Protein AF-A0A261SBM0-F1 (afdb_monomer)

Structure (mmCIF, N/CA/C/O backbone):
data_AF-A0A261SBM0-F1
#
_entry.id   AF-A0A261SBM0-F1
#
loop_
_atom_site.group_PDB
_atom_site.id
_atom_site.type_symbol
_atom_site.label_atom_id
_atom_site.label_alt_id
_atom_site.label_comp_id
_atom_site.label_asym_id
_atom_site.label_entity_id
_atom_site.label_seq_id
_atom_site.pdbx_PDB_ins_code
_atom_site.Cartn_x
_atom_site.Cartn_y
_atom_site.Cartn_z
_atom_site.occupancy
_atom_site.B_iso_or_equiv
_atom_site.auth_seq_id
_atom_site.auth_comp_id
_atom_site.auth_asym_id
_atom_site.auth_atom_id
_atom_site.pdbx_PDB_model_num
ATOM 1 N N . MET A 1 1 ? 60.311 6.951 -71.885 1.00 45.22 1 MET A N 1
ATOM 2 C CA . MET A 1 1 ? 60.037 7.053 -70.435 1.00 45.22 1 MET A CA 1
ATOM 3 C C . MET A 1 1 ? 58.544 6.850 -70.256 1.00 45.22 1 MET A C 1
ATOM 5 O O . MET A 1 1 ? 57.767 7.574 -70.859 1.00 45.22 1 MET A O 1
ATOM 9 N N . HIS A 1 2 ? 58.170 5.736 -69.629 1.00 50.59 2 HIS A N 1
ATOM 10 C CA . HIS A 1 2 ? 56.836 5.143 -69.696 1.00 50.59 2 HIS A CA 1
ATOM 11 C C . HIS A 1 2 ? 55.993 5.566 -68.490 1.00 50.59 2 HIS A C 1
ATOM 13 O O . HIS A 1 2 ? 56.007 4.877 -67.475 1.00 50.59 2 HIS A O 1
ATOM 19 N N . ASP A 1 3 ? 55.207 6.634 -68.613 1.00 57.25 3 ASP A N 1
ATOM 20 C CA . ASP A 1 3 ? 54.208 6.974 -67.591 1.00 57.25 3 ASP A CA 1
ATOM 21 C C . ASP A 1 3 ? 52.911 6.206 -67.851 1.00 57.25 3 ASP A C 1
ATOM 23 O O . ASP A 1 3 ? 51.870 6.724 -68.249 1.00 57.25 3 ASP A O 1
ATOM 27 N N . GLY A 1 4 ? 53.001 4.893 -67.647 1.00 52.53 4 GLY A N 1
ATOM 28 C CA . GLY A 1 4 ? 51.887 3.957 -67.705 1.00 52.53 4 GLY A CA 1
ATOM 29 C C . GLY A 1 4 ? 51.045 3.997 -66.435 1.00 52.53 4 GLY A C 1
ATOM 30 O O . GLY A 1 4 ? 50.826 2.954 -65.815 1.00 52.53 4 GLY A O 1
ATOM 31 N N . ILE A 1 5 ? 50.545 5.170 -66.035 1.00 61.06 5 ILE A N 1
ATOM 32 C CA . ILE A 1 5 ? 49.463 5.214 -65.050 1.00 61.06 5 ILE A CA 1
ATOM 33 C C . ILE A 1 5 ? 48.227 4.692 -65.769 1.00 61.06 5 ILE A C 1
ATOM 35 O O . ILE A 1 5 ? 47.549 5.394 -66.516 1.00 61.06 5 ILE A O 1
ATOM 39 N N . ARG A 1 6 ? 47.958 3.397 -65.581 1.00 66.69 6 ARG A N 1
ATOM 40 C CA . ARG A 1 6 ? 46.747 2.735 -66.058 1.00 66.69 6 ARG A CA 1
ATOM 41 C C . ARG A 1 6 ? 45.567 3.408 -65.360 1.00 66.69 6 ARG A C 1
ATOM 43 O O . ARG A 1 6 ? 45.149 2.959 -64.299 1.00 66.69 6 ARG A O 1
ATOM 50 N N . VAL A 1 7 ? 45.030 4.474 -65.956 1.00 68.25 7 VAL A N 1
ATOM 51 C CA . VAL A 1 7 ? 43.865 5.246 -65.476 1.00 68.25 7 VAL A CA 1
ATOM 52 C C . VAL A 1 7 ? 42.725 4.303 -65.099 1.00 68.25 7 VAL A C 1
ATOM 54 O O . VAL A 1 7 ? 42.094 4.437 -64.057 1.00 68.25 7 VAL A O 1
ATOM 57 N N . ARG A 1 8 ? 42.549 3.244 -65.892 1.00 61.06 8 ARG A N 1
ATOM 58 C CA . ARG A 1 8 ? 41.578 2.178 -65.645 1.00 61.06 8 ARG A CA 1
ATOM 59 C C . ARG A 1 8 ? 41.816 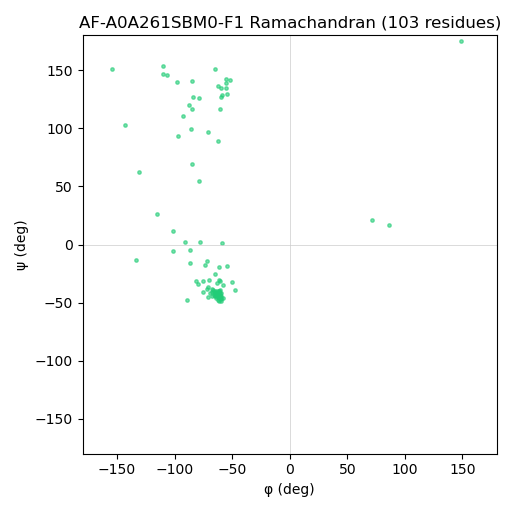1.406 -64.337 1.00 61.06 8 ARG A C 1
ATOM 61 O O . ARG A 1 8 ? 40.857 0.933 -63.742 1.00 61.06 8 ARG A O 1
ATOM 68 N N . SER A 1 9 ? 43.059 1.268 -63.883 1.00 67.94 9 SER A N 1
ATOM 69 C CA . SER A 1 9 ? 43.395 0.684 -62.579 1.00 67.94 9 SER A CA 1
ATOM 70 C C . SER A 1 9 ? 43.110 1.653 -61.432 1.00 67.94 9 SER A C 1
ATOM 72 O O . SER A 1 9 ? 42.543 1.229 -60.432 1.00 67.94 9 SER A O 1
ATOM 74 N N . VAL A 1 10 ? 43.412 2.944 -61.593 1.00 76.75 10 VAL A N 1
ATOM 75 C CA . VAL A 1 10 ? 43.115 3.972 -60.576 1.00 76.75 10 VAL A CA 1
ATOM 76 C C . VAL A 1 10 ? 41.604 4.111 -60.366 1.00 76.75 10 VAL A C 1
ATOM 78 O O . VAL A 1 10 ? 41.132 4.085 -59.233 1.00 76.75 10 VAL A O 1
ATOM 81 N N . VAL A 1 11 ? 40.827 4.143 -61.454 1.00 80.19 11 VAL A N 1
ATOM 82 C CA . VAL A 1 11 ? 39.357 4.209 -61.402 1.00 80.19 11 VAL A CA 1
ATOM 83 C C . VAL A 1 11 ? 38.757 2.970 -60.731 1.00 80.19 11 VAL A C 1
ATOM 85 O O . VAL A 1 11 ? 37.836 3.098 -59.933 1.00 80.19 11 VAL A O 1
ATOM 88 N N . ARG A 1 12 ? 39.284 1.767 -60.996 1.00 80.38 12 ARG A N 1
ATOM 89 C CA . ARG A 1 12 ? 38.800 0.529 -60.355 1.00 80.38 12 ARG A CA 1
ATOM 90 C C . ARG 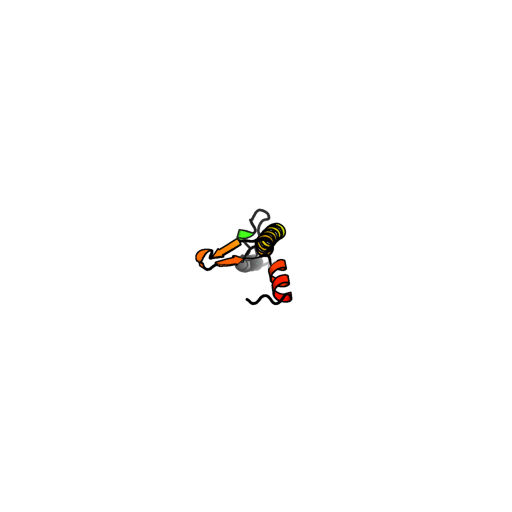A 1 12 ? 39.095 0.482 -58.862 1.00 80.38 12 ARG A C 1
ATOM 92 O O . ARG A 1 12 ? 38.252 0.010 -58.111 1.00 80.38 12 ARG A O 1
ATOM 99 N N . ILE A 1 13 ? 40.264 0.965 -58.441 1.00 82.88 13 ILE A N 1
ATOM 100 C CA . ILE A 1 13 ? 40.625 1.032 -57.021 1.00 82.88 13 ILE A CA 1
ATOM 101 C C . ILE A 1 13 ? 39.729 2.050 -56.306 1.00 82.88 13 ILE A C 1
ATOM 103 O O . ILE A 1 13 ? 39.174 1.734 -55.258 1.00 82.88 13 ILE A O 1
ATOM 107 N N . GLY A 1 14 ? 39.515 3.227 -56.906 1.00 81.44 14 GLY A N 1
ATOM 108 C CA . GLY A 1 14 ? 38.603 4.239 -56.365 1.00 81.44 14 GLY A CA 1
ATOM 109 C C . GLY A 1 14 ? 37.158 3.742 -56.267 1.00 81.44 14 GLY A C 1
ATOM 110 O O . GLY A 1 14 ? 36.529 3.870 -55.219 1.00 81.44 14 GLY A O 1
ATOM 111 N N . LEU A 1 15 ? 36.650 3.101 -57.324 1.00 89.38 15 LEU A N 1
ATOM 112 C CA . LEU A 1 15 ? 35.300 2.535 -57.344 1.00 89.38 15 LEU A CA 1
ATOM 113 C C . LEU A 1 15 ? 35.151 1.385 -56.338 1.00 89.38 15 LEU A C 1
ATOM 115 O O . LEU A 1 15 ? 34.153 1.318 -55.629 1.00 89.38 15 LEU A O 1
ATOM 119 N N . GLY A 1 16 ? 36.156 0.511 -56.235 1.00 89.94 16 GLY A N 1
ATOM 120 C CA . GLY A 1 16 ? 36.178 -0.573 -55.255 1.00 89.94 16 GLY A CA 1
ATOM 121 C C . GLY A 1 16 ? 36.143 -0.053 -53.819 1.00 89.94 16 GLY A C 1
ATOM 122 O O . GLY A 1 16 ? 35.348 -0.535 -53.018 1.00 89.94 16 GLY A O 1
ATOM 123 N N . GLY A 1 17 ? 36.932 0.980 -53.511 1.00 90.62 17 GLY A N 1
ATOM 124 C CA . GLY A 1 17 ? 36.908 1.632 -52.200 1.00 90.62 17 GLY A CA 1
ATOM 125 C C . GLY A 1 17 ? 35.539 2.226 -51.863 1.00 90.62 17 GLY A C 1
ATOM 126 O O . GLY A 1 17 ? 35.047 2.044 -50.751 1.00 90.62 17 GLY A O 1
ATOM 127 N N . LEU A 1 18 ? 34.882 2.864 -52.836 1.00 93.00 18 LEU A N 1
ATOM 128 C CA . LEU A 1 18 ? 33.554 3.449 -52.648 1.00 93.00 18 LEU A CA 1
ATOM 129 C C . LEU A 1 18 ? 32.475 2.382 -52.402 1.00 93.00 18 LEU A C 1
ATOM 131 O O . LEU A 1 18 ? 31.617 2.564 -51.541 1.00 93.00 18 LEU A O 1
ATOM 135 N N . VAL A 1 19 ? 32.554 1.244 -53.098 1.00 95.31 19 VAL A N 1
ATOM 136 C CA . VAL A 1 19 ? 31.652 0.100 -52.882 1.00 95.31 19 VAL A CA 1
ATOM 137 C C . VAL A 1 19 ? 31.847 -0.504 -51.492 1.00 95.31 19 VAL A C 1
ATOM 139 O O . VAL A 1 19 ? 30.866 -0.768 -50.801 1.00 95.31 19 VAL A O 1
ATOM 142 N N . VAL A 1 20 ? 33.096 -0.684 -51.052 1.00 94.75 20 VAL A N 1
ATOM 143 C CA . VAL A 1 20 ? 33.394 -1.199 -49.706 1.00 94.75 20 VAL A CA 1
ATOM 144 C C . VAL A 1 20 ? 32.868 -0.242 -48.637 1.00 94.75 20 VAL A C 1
ATOM 146 O O . VAL A 1 20 ? 32.219 -0.684 -47.693 1.00 94.75 20 VAL A O 1
ATOM 149 N N . LEU A 1 21 ? 33.073 1.065 -48.804 1.00 95.19 21 LEU A N 1
ATOM 150 C CA . LEU A 1 21 ? 32.572 2.069 -47.868 1.00 95.19 21 LEU A CA 1
ATOM 151 C C . LEU A 1 21 ? 31.037 2.067 -47.796 1.00 95.19 21 LEU A C 1
ATOM 153 O O . LEU A 1 21 ? 30.479 2.041 -46.701 1.00 95.19 21 LEU A O 1
ATOM 157 N N . ALA A 1 22 ? 30.349 2.007 -48.940 1.00 95.94 22 ALA A N 1
ATOM 158 C CA . ALA A 1 22 ? 28.890 1.914 -48.986 1.00 95.94 22 ALA A CA 1
ATOM 159 C C . ALA A 1 22 ? 28.363 0.632 -48.316 1.00 95.94 22 ALA A C 1
ATOM 161 O O . ALA A 1 22 ? 27.373 0.678 -47.582 1.00 95.94 22 ALA A O 1
ATOM 162 N N . ALA A 1 23 ? 29.039 -0.502 -48.523 1.00 96.06 23 ALA A N 1
ATOM 163 C CA . ALA A 1 23 ? 28.692 -1.768 -47.885 1.00 96.06 23 ALA A CA 1
ATOM 164 C C . ALA A 1 23 ? 28.863 -1.707 -46.360 1.00 96.06 23 ALA A C 1
ATOM 166 O O . ALA A 1 23 ? 27.977 -2.154 -45.634 1.00 96.06 23 ALA A O 1
ATOM 167 N N . VAL A 1 24 ? 29.951 -1.104 -45.869 1.00 96.25 24 VAL A N 1
ATOM 168 C CA . VAL A 1 24 ? 30.199 -0.915 -44.430 1.00 96.25 24 VAL A CA 1
ATOM 169 C C . VAL A 1 24 ? 29.147 -0.002 -43.804 1.00 96.25 24 VAL A C 1
ATOM 171 O O . VAL A 1 24 ? 28.588 -0.350 -42.768 1.00 96.25 24 VAL A O 1
ATOM 174 N N . VAL A 1 25 ? 28.823 1.127 -44.444 1.00 95.50 25 VAL A N 1
ATOM 175 C CA . VAL A 1 25 ? 27.785 2.053 -43.958 1.00 95.50 25 VAL A CA 1
ATOM 176 C C . VAL A 1 25 ? 26.425 1.361 -43.908 1.00 95.50 25 VAL A C 1
ATOM 178 O O . VAL A 1 25 ? 25.721 1.452 -42.907 1.00 95.50 25 VAL A O 1
AT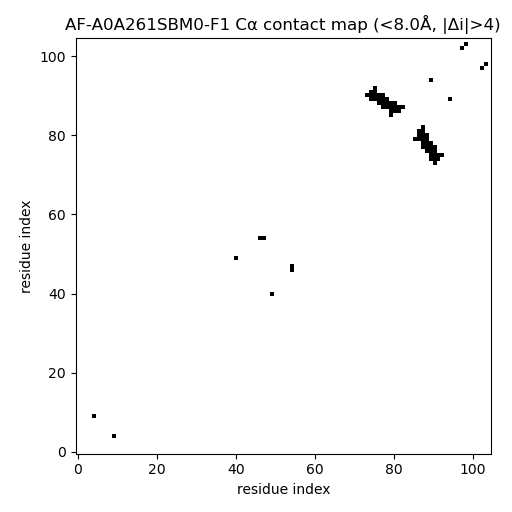OM 181 N N . THR A 1 26 ? 26.077 0.608 -44.951 1.00 94.56 26 THR A N 1
ATOM 182 C CA . THR A 1 26 ? 24.801 -0.115 -45.017 1.00 94.56 26 THR A CA 1
ATOM 183 C C . THR A 1 26 ? 24.731 -1.213 -43.955 1.00 94.56 26 THR A C 1
ATOM 185 O O . THR A 1 26 ? 23.720 -1.342 -43.270 1.00 94.56 26 THR A O 1
ATOM 188 N N . ALA A 1 27 ? 25.811 -1.977 -43.765 1.00 93.62 27 ALA A N 1
ATOM 189 C CA . ALA A 1 27 ? 25.896 -2.992 -42.719 1.00 93.62 27 ALA A CA 1
ATOM 190 C C . ALA A 1 27 ? 25.783 -2.376 -41.316 1.00 93.62 27 ALA A C 1
ATOM 192 O O . ALA A 1 27 ? 25.062 -2.915 -40.479 1.00 93.62 27 ALA A O 1
ATOM 193 N N . ALA A 1 28 ? 26.432 -1.232 -41.077 1.00 89.81 28 ALA A N 1
ATOM 194 C CA . ALA A 1 28 ? 26.328 -0.499 -39.820 1.00 89.81 28 ALA A CA 1
ATOM 195 C C . ALA A 1 28 ? 24.891 -0.015 -39.566 1.00 89.81 28 ALA A C 1
ATOM 197 O O . ALA A 1 28 ? 24.360 -0.278 -38.493 1.00 89.81 28 ALA A O 1
ATOM 198 N N . MET A 1 29 ? 24.230 0.594 -40.559 1.00 88.19 29 MET A N 1
ATOM 199 C CA . MET A 1 29 ? 22.833 1.039 -40.436 1.00 88.19 29 MET A CA 1
ATOM 200 C C . MET A 1 29 ? 21.868 -0.127 -40.187 1.00 88.19 29 MET A C 1
ATOM 202 O O . MET A 1 29 ? 20.968 -0.031 -39.353 1.00 88.19 29 MET A O 1
ATOM 206 N N . LEU A 1 30 ? 22.060 -1.256 -40.876 1.00 89.56 30 LEU A N 1
ATOM 207 C CA . LEU A 1 30 ? 21.257 -2.457 -40.649 1.00 89.56 30 LEU A CA 1
ATOM 208 C C . LEU A 1 30 ? 21.479 -3.022 -39.244 1.00 89.56 30 LEU A C 1
ATOM 210 O O . LEU A 1 30 ? 20.518 -3.430 -38.598 1.00 89.56 30 LEU A O 1
ATOM 214 N N . LEU A 1 31 ? 22.719 -3.023 -38.753 1.00 86.50 31 LEU A N 1
ATOM 215 C CA . LEU A 1 31 ? 23.038 -3.509 -37.416 1.00 86.50 31 LEU A CA 1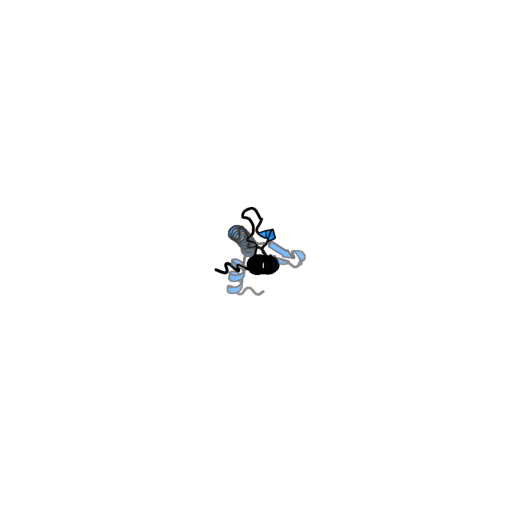
ATOM 216 C C . LEU A 1 31 ? 22.456 -2.602 -36.322 1.00 86.50 31 LEU A C 1
ATOM 218 O O . LEU A 1 31 ? 21.906 -3.120 -35.355 1.00 86.50 31 LEU A O 1
ATOM 222 N N . THR A 1 32 ? 22.511 -1.276 -36.486 1.00 81.81 32 THR A N 1
ATOM 223 C CA . THR A 1 32 ? 21.937 -0.333 -35.513 1.00 81.81 32 THR A CA 1
ATOM 224 C C . THR A 1 32 ? 20.411 -0.335 -35.537 1.00 81.81 32 THR A C 1
ATOM 226 O O . THR A 1 32 ? 19.806 -0.316 -34.475 1.00 81.81 32 THR A O 1
ATOM 229 N N . SER A 1 33 ? 19.775 -0.454 -36.710 1.00 79.31 33 SER A N 1
ATOM 230 C CA . SER A 1 33 ? 18.302 -0.548 -36.810 1.00 79.31 33 SER A CA 1
ATOM 231 C C . SER A 1 33 ? 17.725 -1.816 -36.168 1.00 79.31 33 SER A C 1
ATOM 233 O O . SER A 1 33 ? 16.582 -1.843 -35.723 1.00 79.31 33 SER A O 1
ATOM 235 N N . ARG A 1 34 ? 18.521 -2.889 -36.069 1.00 80.06 34 ARG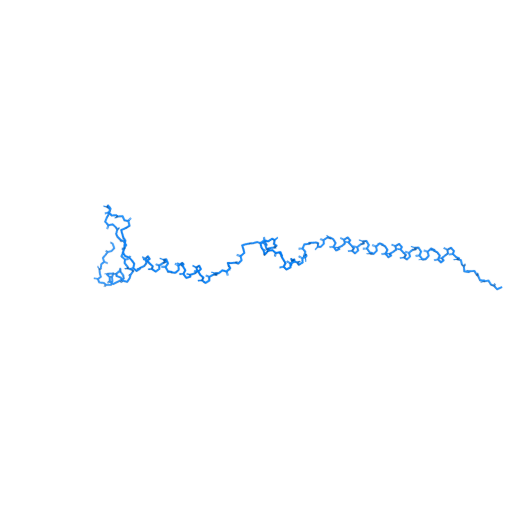 A N 1
ATOM 236 C CA . ARG A 1 34 ? 18.137 -4.108 -35.337 1.00 80.06 34 ARG A CA 1
ATOM 237 C C . ARG A 1 34 ? 18.134 -3.899 -33.818 1.00 80.06 34 ARG A C 1
ATOM 239 O O . ARG A 1 34 ? 17.596 -4.744 -33.109 1.00 80.06 34 ARG A O 1
ATOM 246 N N . TRP A 1 35 ? 18.727 -2.806 -33.337 1.00 70.88 35 TRP A N 1
ATOM 247 C CA . TRP A 1 35 ? 18.908 -2.478 -31.922 1.00 70.88 35 TRP A CA 1
ATOM 248 C C . TRP A 1 35 ? 17.901 -1.436 -31.398 1.00 70.88 35 TRP A C 1
ATOM 250 O O . TRP A 1 35 ? 18.051 -0.958 -30.278 1.00 70.88 35 TRP A O 1
ATOM 260 N N . ASP A 1 36 ? 16.845 -1.119 -32.159 1.00 64.06 36 ASP A N 1
ATOM 261 C CA . ASP A 1 36 ? 15.853 -0.055 -31.881 1.00 64.06 36 ASP A CA 1
ATOM 262 C C . ASP A 1 36 ? 15.074 -0.166 -30.546 1.00 64.06 36 ASP A C 1
ATOM 264 O O . ASP A 1 36 ? 14.239 0.689 -30.246 1.00 64.06 36 ASP A O 1
ATOM 268 N N . GLY A 1 37 ? 15.347 -1.176 -29.716 1.00 60.03 37 GLY A N 1
ATOM 269 C CA . GLY A 1 37 ? 14.724 -1.367 -28.403 1.00 60.03 37 GLY A CA 1
ATOM 270 C C . GLY A 1 37 ? 15.190 -0.407 -27.301 1.00 60.03 37 GLY A C 1
ATOM 271 O O . GLY A 1 37 ? 14.472 -0.266 -26.316 1.00 60.03 37 GLY A O 1
ATOM 272 N N . ASP A 1 38 ? 16.332 0.270 -27.473 1.00 58.12 38 ASP A N 1
ATOM 273 C CA . ASP A 1 38 ? 16.997 1.037 -26.403 1.00 58.12 38 ASP A CA 1
ATOM 274 C C . ASP A 1 38 ? 17.059 2.551 -26.666 1.00 58.12 38 ASP A C 1
ATOM 276 O O . ASP A 1 38 ? 17.946 3.242 -26.161 1.00 58.12 38 ASP A O 1
ATOM 280 N N . HIS A 1 39 ? 16.129 3.110 -27.448 1.00 62.69 39 HIS A N 1
ATOM 281 C CA . HIS A 1 39 ? 16.008 4.568 -27.510 1.00 62.69 39 HIS A CA 1
ATOM 282 C C . HIS A 1 39 ? 15.692 5.093 -26.103 1.00 62.69 39 HIS A C 1
ATOM 284 O O . HIS A 1 39 ? 14.632 4.752 -25.565 1.00 62.69 39 HIS A O 1
ATOM 290 N N . PRO A 1 40 ? 16.573 5.907 -25.485 1.00 58.59 40 PRO A N 1
ATOM 291 C CA . PRO A 1 40 ? 16.265 6.475 -24.190 1.00 58.59 40 PRO A CA 1
ATOM 292 C C . PRO A 1 40 ? 14.980 7.295 -24.348 1.00 58.59 40 PRO A C 1
ATOM 294 O O . PRO A 1 40 ? 14.879 8.098 -25.284 1.00 58.59 40 PRO A O 1
ATOM 297 N N . PRO A 1 41 ? 13.975 7.075 -23.487 1.00 63.00 41 PRO A N 1
ATOM 298 C CA . PRO A 1 41 ? 12.731 7.818 -23.558 1.00 63.00 41 PRO A CA 1
ATOM 299 C C . PRO A 1 41 ? 13.056 9.311 -23.522 1.00 63.00 41 PRO A C 1
ATOM 301 O O . PRO A 1 41 ? 13.810 9.773 -22.664 1.00 63.00 41 PRO A O 1
ATOM 304 N N . SER A 1 42 ? 12.507 10.069 -24.476 1.00 64.25 42 SER A N 1
ATOM 305 C CA . SER A 1 42 ? 12.606 11.531 -24.453 1.00 64.25 42 SER A CA 1
ATOM 306 C C . SER A 1 42 ? 12.146 12.027 -23.082 1.00 64.25 42 SER A C 1
ATOM 308 O O . SER A 1 42 ? 11.166 11.499 -22.557 1.00 64.25 42 SER A O 1
ATOM 310 N N . ALA A 1 43 ? 12.795 13.054 -22.523 1.00 65.81 43 ALA A N 1
ATOM 311 C CA . ALA A 1 43 ? 12.446 13.629 -21.216 1.00 65.81 43 ALA A CA 1
ATOM 312 C C . ALA A 1 43 ? 10.967 14.068 -21.108 1.00 65.81 43 ALA A C 1
ATOM 314 O O . ALA A 1 43 ? 10.440 14.223 -20.012 1.00 65.81 43 ALA A O 1
ATOM 315 N N . SER A 1 44 ? 10.289 14.247 -22.246 1.00 69.81 44 SER A N 1
ATOM 316 C CA . SER A 1 44 ? 8.858 14.548 -22.356 1.00 69.81 44 SER A CA 1
ATOM 317 C C . SER A 1 44 ? 7.932 13.322 -22.376 1.00 69.81 44 SER A C 1
ATOM 319 O O . SER A 1 44 ? 6.714 13.481 -22.395 1.00 69.81 44 SER A O 1
ATOM 321 N N . THR A 1 45 ? 8.473 12.104 -22.398 1.00 67.00 45 THR A N 1
ATOM 322 C CA . THR A 1 45 ? 7.701 10.861 -22.508 1.00 67.00 45 THR A CA 1
ATOM 323 C C . THR A 1 45 ? 7.282 10.392 -21.114 1.00 67.00 45 THR A C 1
ATOM 325 O O . THR A 1 45 ? 8.157 10.099 -20.293 1.00 67.00 45 THR A O 1
ATOM 328 N N . PRO A 1 46 ? 5.974 10.264 -20.822 1.00 67.00 46 PRO A N 1
ATOM 329 C CA . PRO A 1 46 ? 5.515 9.767 -19.532 1.00 67.00 46 P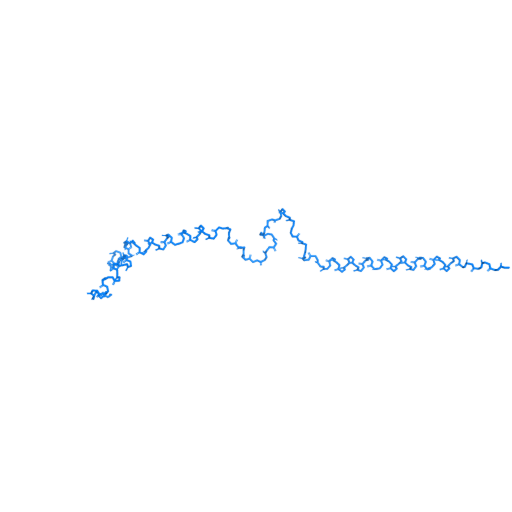RO A CA 1
ATOM 330 C C . PRO A 1 46 ? 6.123 8.387 -19.210 1.00 67.00 46 PRO A C 1
ATOM 332 O O . PRO A 1 46 ? 6.154 7.532 -20.099 1.00 67.00 46 PRO A O 1
ATOM 335 N N . PRO A 1 47 ? 6.545 8.121 -17.955 1.00 64.44 47 PRO A N 1
ATOM 336 C CA . PRO A 1 47 ? 7.094 6.826 -17.523 1.00 64.44 47 PRO A CA 1
ATOM 337 C C . PRO A 1 47 ? 6.234 5.614 -17.904 1.00 64.44 47 PRO A C 1
ATOM 339 O O . PRO A 1 47 ? 6.752 4.548 -18.234 1.00 64.44 47 PRO A O 1
ATOM 342 N N . ALA A 1 48 ? 4.911 5.804 -17.939 1.00 65.56 48 ALA A N 1
ATOM 343 C CA . ALA A 1 48 ? 3.941 4.783 -18.328 1.00 65.56 48 ALA A CA 1
ATOM 344 C C . ALA A 1 48 ? 4.098 4.275 -19.773 1.00 65.56 48 ALA A C 1
ATOM 346 O O . ALA A 1 48 ? 3.588 3.207 -20.094 1.00 65.56 48 ALA A O 1
ATOM 347 N N . ALA A 1 49 ? 4.781 5.018 -20.649 1.00 66.50 49 ALA A N 1
ATOM 348 C CA . ALA A 1 49 ? 4.934 4.648 -22.053 1.00 66.50 49 ALA A CA 1
ATOM 349 C C . ALA A 1 49 ? 6.126 3.711 -22.323 1.00 66.50 49 ALA A C 1
ATOM 351 O O . ALA A 1 49 ? 6.184 3.114 -23.395 1.00 66.50 49 ALA A O 1
ATOM 352 N N . TRP A 1 50 ? 7.074 3.576 -21.388 1.00 66.00 50 TRP A N 1
ATOM 353 C CA . TRP A 1 50 ? 8.324 2.834 -21.621 1.00 66.00 50 TRP A CA 1
ATOM 354 C C . TRP A 1 50 ? 8.714 1.864 -20.498 1.00 66.00 50 TRP A C 1
ATOM 356 O O . TRP A 1 50 ? 9.548 0.986 -20.715 1.00 66.00 50 TRP A O 1
ATOM 366 N N . VAL A 1 51 ? 8.088 1.949 -19.320 1.00 70.62 51 VAL A N 1
ATOM 367 C CA . VAL A 1 51 ? 8.280 0.962 -18.248 1.00 70.62 51 VAL A CA 1
ATOM 368 C C . VAL A 1 51 ? 7.340 -0.226 -18.461 1.00 70.62 51 VAL A C 1
ATOM 370 O O . VAL A 1 51 ? 6.120 -0.097 -18.389 1.00 70.62 51 VAL A O 1
ATOM 373 N N . LYS A 1 52 ? 7.905 -1.416 -18.695 1.00 69.50 52 LYS A N 1
ATOM 374 C CA . LYS A 1 52 ? 7.151 -2.678 -18.689 1.00 69.50 52 LYS A CA 1
ATOM 375 C C . LYS A 1 52 ? 7.058 -3.206 -17.256 1.00 69.50 52 LYS A C 1
ATOM 377 O O . LYS A 1 52 ? 8.002 -3.813 -16.762 1.00 69.50 52 LYS A O 1
ATOM 382 N N . GLY A 1 53 ? 5.928 -2.973 -16.597 1.00 71.69 53 GLY A N 1
ATOM 383 C CA . GLY A 1 53 ? 5.662 -3.450 -15.238 1.00 71.69 53 GLY A CA 1
ATOM 384 C C . GLY A 1 53 ? 4.759 -2.496 -14.455 1.00 71.69 53 GLY A C 1
ATOM 385 O O . GLY A 1 53 ? 4.408 -1.434 -14.969 1.00 71.69 53 GLY A O 1
ATOM 386 N N . PRO A 1 54 ? 4.359 -2.858 -13.226 1.00 72.31 54 PRO A N 1
ATOM 387 C CA . PRO A 1 54 ? 3.690 -1.918 -12.338 1.00 72.31 54 PRO A CA 1
ATOM 388 C C . PRO A 1 54 ? 4.614 -0.723 -12.086 1.00 72.31 54 PRO A C 1
ATOM 390 O O . PRO A 1 54 ? 5.781 -0.893 -11.726 1.00 72.31 54 PRO A O 1
ATOM 393 N N . LEU A 1 55 ? 4.098 0.483 -12.315 1.00 79.50 55 LEU A N 1
ATOM 394 C CA . LEU A 1 55 ? 4.825 1.706 -12.001 1.00 79.50 55 LEU A CA 1
ATOM 395 C C . LEU A 1 55 ? 5.012 1.801 -10.484 1.00 79.50 55 LEU A C 1
ATOM 397 O O . LEU A 1 55 ? 4.193 1.297 -9.713 1.00 79.50 55 LEU A O 1
ATOM 401 N N . LEU A 1 56 ? 6.094 2.455 -10.062 1.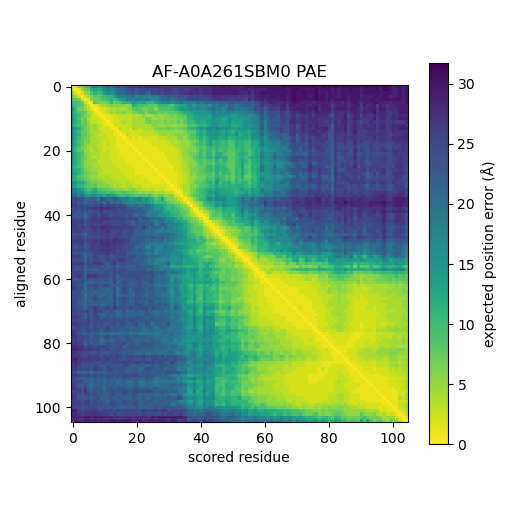00 80.56 56 LEU A N 1
ATOM 402 C CA . LEU A 1 56 ? 6.256 2.796 -8.656 1.00 80.56 56 LEU A CA 1
ATOM 403 C C . LEU A 1 56 ? 5.128 3.747 -8.245 1.00 80.56 56 LEU A C 1
ATOM 405 O O . LEU A 1 56 ? 4.806 4.688 -8.973 1.00 80.56 56 LEU A O 1
ATOM 409 N N . GLU A 1 57 ? 4.554 3.489 -7.070 1.00 79.94 57 GLU A N 1
ATOM 410 C CA . GLU A 1 57 ? 3.591 4.388 -6.439 1.00 79.94 57 GLU A CA 1
ATOM 411 C C . GLU A 1 57 ? 4.216 5.779 -6.284 1.00 79.94 57 GLU A C 1
ATOM 413 O O . GLU A 1 57 ? 5.375 5.904 -5.878 1.00 79.94 57 GLU A O 1
ATOM 418 N N . THR A 1 58 ? 3.461 6.821 -6.629 1.00 81.62 58 THR A N 1
ATOM 419 C CA . THR A 1 58 ? 3.998 8.191 -6.682 1.00 81.62 58 THR A CA 1
ATOM 420 C C . THR A 1 58 ? 4.066 8.802 -5.284 1.00 81.62 58 THR A C 1
ATOM 422 O O . THR A 1 58 ? 5.005 9.533 -4.969 1.00 81.62 58 THR A O 1
ATOM 425 N N . GLU A 1 59 ? 3.111 8.458 -4.414 1.00 84.94 59 GLU A N 1
ATOM 426 C CA . GLU A 1 59 ? 3.011 8.992 -3.050 1.00 84.94 59 GLU A CA 1
ATOM 427 C C . GLU A 1 59 ? 2.816 7.886 -1.993 1.00 84.94 59 GLU A C 1
ATOM 429 O O . GLU A 1 59 ? 1.822 7.876 -1.257 1.00 84.94 59 GLU A O 1
ATOM 434 N N . PRO A 1 60 ? 3.783 6.961 -1.838 1.00 86.12 60 PRO A N 1
ATOM 435 C CA . PRO A 1 60 ? 3.623 5.796 -0.967 1.00 86.12 60 PRO A CA 1
ATOM 436 C C . PRO A 1 60 ? 3.376 6.178 0.501 1.00 86.12 60 PRO A C 1
ATOM 438 O O . PRO A 1 60 ? 2.643 5.491 1.213 1.00 86.12 60 PRO A O 1
ATOM 441 N N . GLN A 1 61 ? 3.933 7.301 0.961 1.00 91.31 61 GLN A N 1
ATOM 442 C CA . GLN A 1 61 ? 3.698 7.836 2.304 1.00 91.31 61 GLN A CA 1
ATOM 443 C C . GLN A 1 61 ? 2.229 8.198 2.578 1.00 91.31 61 GLN A C 1
ATOM 445 O O . GLN A 1 61 ? 1.734 7.924 3.674 1.00 91.31 61 GLN A O 1
ATOM 450 N N . VAL A 1 62 ? 1.520 8.789 1.611 1.00 90.94 62 VAL A N 1
ATOM 451 C CA . VAL A 1 62 ? 0.125 9.226 1.795 1.00 90.94 62 VAL A CA 1
ATOM 452 C C . VAL A 1 62 ? -0.793 8.011 1.879 1.00 90.94 62 VAL A C 1
ATOM 454 O O . VAL A 1 62 ? -1.631 7.915 2.782 1.00 90.94 62 VAL A O 1
ATOM 457 N N . ASP A 1 63 ? -0.595 7.049 0.984 1.00 89.62 63 ASP A N 1
ATOM 458 C CA . ASP A 1 63 ? -1.376 5.817 0.963 1.00 89.62 63 ASP A CA 1
ATOM 459 C C . ASP A 1 63 ? -1.125 4.962 2.201 1.00 89.62 63 ASP A C 1
ATOM 461 O O . ASP A 1 63 ? -2.077 4.471 2.817 1.00 89.62 63 ASP A O 1
ATOM 465 N N . MET A 1 64 ? 0.133 4.865 2.638 1.00 93.19 64 MET A N 1
ATOM 466 C CA . MET A 1 64 ? 0.484 4.191 3.884 1.00 93.19 64 MET A CA 1
ATOM 467 C C . MET A 1 64 ? -0.198 4.850 5.087 1.00 93.19 64 MET A C 1
ATOM 469 O O . MET A 1 64 ? -0.805 4.158 5.908 1.00 93.19 64 MET A O 1
ATOM 473 N N . ALA A 1 65 ? -0.161 6.181 5.191 1.00 95.50 65 ALA A N 1
ATOM 474 C CA . ALA A 1 65 ? -0.811 6.900 6.284 1.00 95.50 65 ALA A CA 1
ATOM 475 C C . ALA A 1 65 ? -2.330 6.664 6.295 1.00 95.50 65 ALA A C 1
ATOM 477 O O . ALA A 1 65 ? -2.907 6.378 7.348 1.00 95.50 65 ALA A O 1
ATOM 478 N N . ARG A 1 66 ? -2.981 6.707 5.124 1.00 95.19 66 ARG A N 1
ATOM 479 C CA . ARG A 1 66 ? -4.420 6.436 4.987 1.00 95.19 66 ARG A CA 1
ATOM 480 C C . ARG A 1 66 ? -4.764 5.001 5.386 1.00 95.19 66 ARG A C 1
ATOM 482 O O . ARG A 1 66 ? -5.732 4.780 6.118 1.00 95.19 66 ARG A O 1
ATOM 489 N N . TYR A 1 67 ? -3.957 4.037 4.952 1.00 94.69 67 TYR A N 1
ATOM 490 C CA . TYR A 1 67 ? -4.113 2.626 5.291 1.00 94.69 67 TYR A CA 1
ATOM 491 C C . TYR A 1 67 ? -3.991 2.378 6.799 1.00 94.69 67 TYR A C 1
ATOM 493 O O . TYR A 1 67 ? -4.858 1.740 7.404 1.00 94.69 67 TYR A O 1
ATOM 501 N N . LEU A 1 68 ? -2.953 2.933 7.428 1.00 96.50 68 LEU A N 1
ATOM 502 C CA . LEU A 1 68 ? -2.733 2.814 8.868 1.00 96.50 68 LEU A CA 1
ATOM 503 C C . LEU A 1 68 ? -3.845 3.496 9.671 1.00 96.50 68 LEU A C 1
ATOM 505 O O . LEU A 1 68 ? -4.335 2.913 10.639 1.00 96.50 68 LEU A O 1
ATOM 509 N N . ALA A 1 69 ? -4.299 4.680 9.252 1.00 96.31 69 ALA A N 1
ATOM 510 C CA . ALA A 1 69 ? -5.416 5.374 9.888 1.00 96.31 69 ALA A CA 1
ATOM 511 C C . ALA A 1 69 ? -6.718 4.559 9.807 1.00 96.31 69 ALA A C 1
ATOM 513 O O . ALA A 1 69 ? -7.456 4.469 10.788 1.00 96.31 69 ALA A O 1
ATOM 514 N N . GLY A 1 70 ? -6.986 3.919 8.664 1.00 94.81 70 GLY A N 1
ATOM 515 C CA . GLY A 1 70 ? -8.119 3.008 8.498 1.00 94.81 70 GLY A CA 1
ATOM 516 C C . GLY A 1 70 ? -8.051 1.825 9.464 1.00 94.81 70 GLY A C 1
ATOM 517 O O . GLY A 1 70 ? -9.015 1.560 10.179 1.00 94.81 70 GLY A O 1
ATOM 518 N N . LYS A 1 71 ? -6.892 1.162 9.558 1.00 95.19 71 LYS A N 1
ATOM 519 C CA . LYS 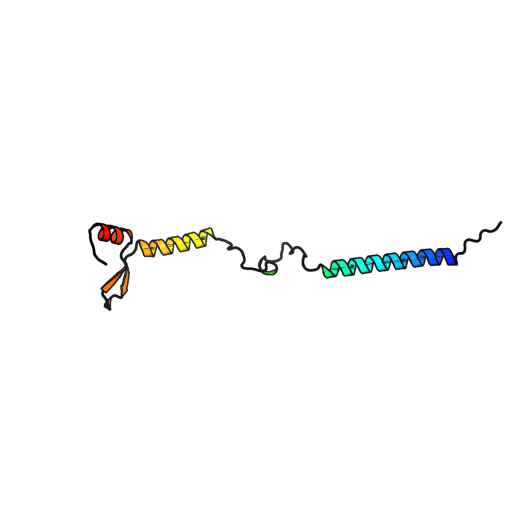A 1 71 ? -6.681 0.064 10.515 1.00 95.19 71 LYS A CA 1
ATOM 520 C C . LYS A 1 71 ? -6.866 0.505 11.958 1.00 95.19 71 LYS A C 1
ATOM 522 O O . LYS A 1 71 ? -7.537 -0.188 12.714 1.00 95.19 71 LYS A O 1
ATOM 527 N N . ARG A 1 72 ? -6.321 1.665 12.323 1.00 95.12 72 ARG A N 1
ATOM 528 C CA . ARG A 1 72 ? -6.431 2.218 13.675 1.00 95.12 72 ARG A CA 1
ATOM 529 C C . ARG A 1 72 ? -7.893 2.409 14.082 1.00 95.12 72 ARG A C 1
ATOM 531 O O . ARG A 1 72 ? -8.302 1.920 15.124 1.00 95.12 72 ARG A O 1
ATOM 538 N N . LYS A 1 73 ? -8.722 2.975 13.198 1.00 92.75 73 LYS A N 1
ATOM 539 C CA . LYS A 1 73 ? -10.172 3.112 13.438 1.00 92.75 73 LYS A CA 1
ATOM 540 C C . LYS A 1 73 ? -10.877 1.777 13.696 1.00 92.75 73 LYS A C 1
ATOM 542 O O . LYS A 1 73 ? -11.823 1.736 14.473 1.00 92.75 73 LYS A O 1
ATOM 547 N N . LEU A 1 74 ? -10.446 0.698 13.039 1.00 93.06 74 LEU A N 1
ATOM 548 C CA . LEU A 1 74 ? -11.028 -0.632 13.243 1.00 93.06 74 LEU A CA 1
ATOM 549 C C . LEU A 1 74 ? -10.580 -1.276 14.560 1.00 93.06 74 LEU A C 1
ATOM 551 O O . LEU A 1 74 ? -11.349 -2.060 15.109 1.00 93.06 74 LEU A O 1
ATOM 555 N N . LEU A 1 75 ? -9.358 -0.985 15.018 1.00 95.81 75 LEU A N 1
ATOM 556 C CA . LEU A 1 75 ? -8.779 -1.525 16.253 1.00 95.81 75 LEU A CA 1
ATOM 557 C C . LEU A 1 75 ? -9.247 -0.782 17.502 1.00 95.81 75 LEU A C 1
ATOM 559 O O . LEU A 1 75 ? -9.378 -1.406 18.548 1.00 95.81 75 LEU A O 1
ATOM 563 N N . ASP A 1 76 ? -9.520 0.515 17.383 1.00 95.75 76 ASP A N 1
ATOM 564 C CA . ASP A 1 76 ? -9.818 1.381 18.529 1.00 95.75 76 ASP A CA 1
ATOM 565 C C . ASP A 1 76 ? -11.330 1.649 18.671 1.00 95.75 76 ASP A C 1
ATOM 567 O O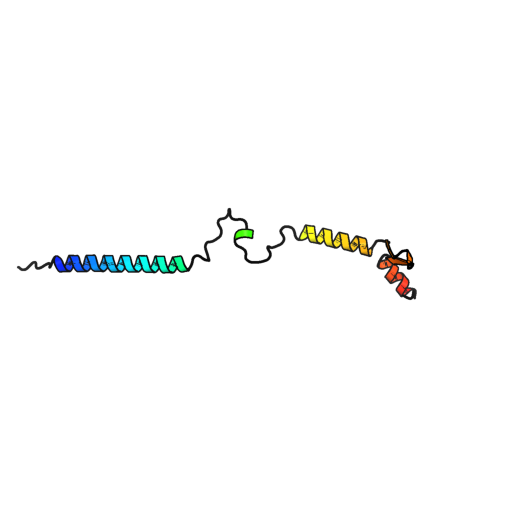 . ASP A 1 76 ? -11.780 2.298 19.615 1.00 95.75 76 ASP A O 1
ATOM 571 N N . GLY A 1 77 ? -12.131 1.178 17.710 1.00 92.62 77 GLY A N 1
ATOM 572 C CA . GLY A 1 77 ? -13.554 1.477 17.598 1.00 92.62 77 GLY A CA 1
ATOM 573 C C . GLY A 1 77 ? -14.468 0.317 17.985 1.00 92.62 77 GLY A C 1
ATOM 574 O O . GLY A 1 77 ? -14.205 -0.848 17.686 1.00 92.62 77 GLY A O 1
ATOM 575 N N . TYR A 1 78 ? -15.611 0.666 18.573 1.00 95.06 78 TYR A N 1
ATOM 576 C CA . TYR A 1 78 ? -16.734 -0.252 18.737 1.00 95.06 78 TYR A CA 1
ATOM 577 C C . TYR A 1 78 ? -17.602 -0.273 17.481 1.00 95.06 78 TYR A C 1
ATOM 579 O O . TYR A 1 78 ? -17.882 0.768 16.885 1.00 95.06 78 TYR A O 1
ATOM 587 N N . ALA A 1 79 ? -18.083 -1.455 17.108 1.00 94.12 79 ALA A N 1
ATOM 588 C CA . ALA A 1 79 ? -19.065 -1.601 16.040 1.00 94.12 79 ALA A CA 1
ATOM 589 C C . ALA A 1 79 ? -19.885 -2.876 16.227 1.00 94.12 79 ALA A C 1
ATOM 591 O O . ALA A 1 79 ? -19.383 -3.874 16.729 1.00 94.12 79 ALA A O 1
ATOM 592 N N . TRP A 1 80 ? -21.127 -2.891 15.755 1.00 94.88 80 TRP A N 1
ATOM 593 C CA . TRP A 1 80 ? -21.858 -4.147 15.594 1.00 94.88 80 TRP A CA 1
ATOM 594 C C . TRP A 1 80 ? -21.385 -4.845 14.318 1.00 94.88 80 TRP A C 1
ATOM 596 O O . TRP A 1 80 ? -21.396 -4.236 13.252 1.00 94.88 80 TRP A O 1
ATOM 606 N N . VAL A 1 81 ? -20.964 -6.107 14.428 1.00 94.12 81 VAL A N 1
ATOM 607 C CA . VAL A 1 81 ? -20.649 -6.949 13.261 1.00 94.12 81 VAL A CA 1
ATOM 608 C C . VAL A 1 81 ? -21.912 -7.671 12.811 1.00 94.12 81 VAL A C 1
ATOM 610 O O . VAL A 1 81 ? -22.260 -7.634 11.637 1.00 94.12 81 VAL A O 1
ATOM 613 N N . ASP A 1 82 ? -22.628 -8.265 13.764 1.00 95.56 82 ASP A N 1
ATOM 614 C CA . ASP A 1 82 ? -23.945 -8.853 13.558 1.00 95.56 82 ASP A CA 1
ATOM 615 C C . ASP A 1 82 ? -24.798 -8.595 14.798 1.00 95.56 82 ASP A C 1
ATOM 617 O O . ASP A 1 82 ? -24.651 -9.239 15.839 1.00 95.56 82 ASP A O 1
ATOM 621 N N . ARG A 1 83 ? -25.697 -7.618 14.690 1.00 92.44 83 ARG A N 1
ATOM 622 C CA . ARG A 1 83 ? -26.559 -7.225 15.804 1.00 92.44 83 ARG A CA 1
ATOM 623 C C . ARG A 1 83 ? -27.611 -8.283 16.136 1.00 92.44 83 ARG A C 1
ATOM 625 O O . ARG A 1 83 ? -27.987 -8.393 17.296 1.00 92.44 83 ARG A O 1
ATOM 632 N N . ALA A 1 84 ? -28.068 -9.060 15.153 1.00 95.75 84 ALA A N 1
ATOM 633 C CA . ALA A 1 84 ? -29.078 -10.093 15.368 1.00 95.75 84 ALA A CA 1
ATOM 634 C C . ALA A 1 84 ? -28.501 -11.277 16.153 1.00 95.75 84 ALA A C 1
ATOM 636 O O . ALA A 1 84 ? -29.175 -11.844 17.008 1.00 95.75 84 ALA A O 1
ATOM 637 N N . ARG A 1 85 ? -27.232 -11.613 15.900 1.00 94.25 85 ARG A N 1
ATOM 638 C CA . ARG A 1 85 ? -26.510 -12.687 16.598 1.00 94.25 85 ARG A CA 1
ATOM 639 C C . ARG A 1 85 ? -25.758 -12.215 17.845 1.00 94.25 85 ARG A C 1
ATOM 641 O O . ARG A 1 85 ? -25.078 -13.020 18.471 1.00 94.25 85 ARG A O 1
ATOM 648 N N . GLY A 1 86 ? -25.854 -10.932 18.199 1.00 93.31 86 GLY A N 1
ATOM 649 C CA . GLY A 1 86 ? -25.173 -10.370 19.367 1.00 93.31 86 GLY A CA 1
ATOM 650 C C . GLY A 1 86 ? -23.652 -10.245 19.214 1.00 93.31 86 GLY A C 1
ATOM 651 O O . GLY A 1 86 ? -22.948 -10.148 20.212 1.00 93.31 86 GLY A O 1
ATOM 652 N N . ILE A 1 87 ? -23.130 -10.225 17.984 1.00 94.06 87 ILE A N 1
ATOM 653 C CA . ILE A 1 87 ? -21.693 -10.155 17.707 1.00 94.06 87 ILE A CA 1
ATOM 654 C C . ILE A 1 87 ? -21.278 -8.692 17.538 1.00 94.06 87 ILE A C 1
ATOM 656 O O . ILE A 1 87 ? -21.602 -8.036 16.539 1.00 94.06 87 ILE A O 1
ATOM 660 N N . ALA A 1 88 ? -20.514 -8.189 18.503 1.00 94.19 88 ALA A N 1
ATOM 661 C CA . ALA A 1 88 ? -19.918 -6.863 18.466 1.00 94.19 88 ALA A CA 1
ATOM 662 C C . ALA A 1 88 ? -18.398 -6.943 18.290 1.00 94.19 88 ALA A C 1
ATOM 664 O O . ALA A 1 88 ? -17.726 -7.837 18.796 1.00 94.19 88 ALA A O 1
ATOM 665 N N . ARG A 1 89 ? -17.856 -5.958 17.583 1.00 94.38 89 ARG A N 1
ATOM 666 C CA . ARG A 1 89 ? -16.445 -5.607 17.606 1.00 94.38 89 ARG A CA 1
ATOM 667 C C . ARG A 1 89 ? -16.204 -4.688 18.789 1.00 94.38 89 ARG A C 1
ATOM 669 O O . ARG A 1 89 ? -16.862 -3.654 18.919 1.00 94.38 89 ARG A O 1
ATOM 676 N N . VAL A 1 90 ? -15.234 -5.067 19.600 1.00 95.00 90 VAL A N 1
ATOM 677 C CA . VAL A 1 90 ? -14.708 -4.264 20.698 1.00 95.00 90 VAL A CA 1
ATOM 678 C C . VAL A 1 90 ? -13.287 -3.811 20.351 1.00 95.00 90 VAL A C 1
ATOM 680 O O . VAL A 1 90 ? -12.617 -4.500 19.572 1.00 95.00 90 VAL A O 1
ATOM 683 N N . PRO A 1 91 ? -12.811 -2.685 20.906 1.00 96.88 91 PRO A N 1
ATOM 684 C CA . PRO A 1 91 ? -11.432 -2.267 20.762 1.00 96.88 91 PRO A CA 1
ATOM 685 C C . PRO A 1 91 ? -10.469 -3.354 21.226 1.00 96.88 91 PRO A C 1
ATOM 687 O O . PRO A 1 91 ? -10.727 -4.045 22.217 1.00 96.88 91 PRO A O 1
ATOM 690 N N . LEU A 1 92 ? -9.350 -3.490 20.519 1.00 95.88 92 LEU A N 1
ATOM 691 C CA . LEU A 1 92 ? -8.391 -4.563 20.761 1.00 95.88 92 LEU A CA 1
ATOM 692 C C . LEU A 1 92 ? -7.842 -4.523 22.193 1.00 95.88 92 LEU A C 1
ATOM 694 O O . LEU A 1 92 ? -7.762 -5.566 22.834 1.00 95.88 92 LEU A O 1
ATOM 698 N N . ASP A 1 93 ? -7.537 -3.336 22.717 1.00 96.06 93 ASP A N 1
ATOM 699 C CA . ASP A 1 93 ? -7.015 -3.178 24.081 1.00 96.06 93 ASP A CA 1
ATOM 700 C C . ASP A 1 93 ? -7.999 -3.693 25.137 1.00 96.06 93 ASP A C 1
ATOM 702 O O . ASP A 1 93 ? -7.612 -4.382 26.082 1.00 96.06 93 ASP A O 1
ATOM 706 N N . VAL A 1 94 ? -9.294 -3.444 24.927 1.00 95.12 94 VAL A N 1
ATOM 707 C CA . VAL A 1 94 ? -10.367 -3.929 25.804 1.00 95.12 94 VAL A CA 1
ATOM 708 C C . VAL A 1 94 ? -10.517 -5.444 25.684 1.00 95.12 94 VAL A C 1
ATOM 710 O O . VAL A 1 94 ? -10.653 -6.122 26.701 1.00 95.12 94 VAL A O 1
ATOM 713 N N . ALA A 1 95 ? -10.445 -5.996 24.468 1.00 94.19 95 ALA A N 1
ATOM 714 C CA . ALA A 1 95 ? -10.470 -7.444 24.259 1.00 94.19 95 ALA A CA 1
ATOM 715 C C . ALA A 1 95 ? -9.300 -8.138 24.970 1.00 94.19 95 ALA A C 1
ATOM 717 O O . ALA A 1 95 ? -9.504 -9.126 25.674 1.00 94.19 95 ALA A O 1
ATOM 718 N N . MET A 1 96 ? -8.082 -7.605 24.831 1.00 95.62 96 MET A N 1
ATOM 719 C CA . MET A 1 96 ? -6.896 -8.132 25.507 1.00 95.62 96 MET A CA 1
ATOM 720 C C . MET A 1 96 ? -7.049 -8.073 27.030 1.00 95.62 96 MET A C 1
ATOM 722 O O . MET A 1 96 ? -6.769 -9.058 27.712 1.00 95.62 96 MET A O 1
ATOM 726 N N . GLN A 1 97 ? -7.546 -6.956 27.567 1.00 96.19 97 GLN A N 1
ATOM 727 C CA . GLN A 1 97 ? -7.785 -6.810 29.002 1.00 96.19 97 GLN A CA 1
ATOM 728 C C . GLN A 1 97 ? -8.827 -7.814 29.514 1.00 96.19 97 GLN A C 1
ATOM 730 O O . GLN A 1 97 ? -8.610 -8.447 30.547 1.00 96.19 97 GLN A O 1
ATOM 735 N N . ALA A 1 98 ? -9.925 -8.005 28.781 1.00 94.00 98 ALA A N 1
ATOM 736 C CA . ALA A 1 98 ? -10.961 -8.969 29.134 1.00 94.00 98 ALA A CA 1
ATOM 737 C C . ALA A 1 98 ? -10.419 -10.408 29.137 1.00 94.00 98 ALA A C 1
ATOM 739 O O . ALA A 1 98 ? -10.691 -11.166 30.068 1.00 94.00 98 ALA A O 1
ATOM 740 N N . LEU A 1 99 ? -9.600 -10.774 28.145 1.00 94.44 99 LEU A N 1
ATOM 741 C CA . LEU A 1 99 ? -8.960 -12.092 28.078 1.00 94.44 99 LEU A CA 1
ATOM 742 C C . LEU A 1 99 ? -8.050 -12.352 29.285 1.00 94.44 99 LEU A C 1
ATOM 744 O O . LEU A 1 99 ? -8.121 -13.422 29.885 1.00 94.44 99 LEU A O 1
ATOM 748 N N . VAL A 1 100 ? -7.244 -11.366 29.690 1.00 95.81 100 VAL A N 1
ATOM 749 C CA . VAL A 1 100 ? -6.397 -11.468 30.895 1.00 95.81 100 VAL A CA 1
ATOM 750 C C . VAL A 1 100 ? -7.240 -11.623 32.165 1.00 95.81 100 VAL A C 1
ATOM 752 O O . VAL A 1 100 ? -6.846 -12.332 33.087 1.00 95.81 100 VAL A O 1
ATOM 755 N N . GLN A 1 101 ? -8.424 -11.010 32.205 1.00 95.38 101 GLN A N 1
ATOM 756 C CA . GLN A 1 101 ? -9.383 -11.133 33.309 1.00 95.38 101 GLN A CA 1
ATOM 757 C C . GLN A 1 101 ? -10.182 -12.450 33.288 1.00 95.38 101 GLN A C 1
ATOM 759 O O . GLN A 1 101 ? -11.028 -12.667 34.154 1.00 95.38 101 GLN A O 1
ATOM 764 N N . GLY A 1 102 ? -9.915 -13.346 32.333 1.00 92.75 102 GLY A N 1
ATOM 765 C CA . GLY A 1 102 ? -10.565 -14.652 32.236 1.00 92.75 102 GLY A CA 1
ATOM 766 C C . GLY A 1 102 ? -11.885 -14.644 31.464 1.00 92.75 102 GLY A C 1
ATOM 767 O O . GLY A 1 102 ? -12.652 -15.606 31.572 1.00 92.75 102 GLY A O 1
ATOM 768 N N . ALA A 1 103 ? -12.159 -13.596 30.679 1.00 86.19 103 ALA A N 1
ATOM 769 C CA . ALA A 1 103 ? -13.258 -13.622 29.722 1.00 86.19 103 ALA A CA 1
ATOM 770 C C . ALA A 1 103 ? -13.041 -14.763 28.719 1.00 86.19 103 ALA A C 1
ATOM 772 O O . ALA A 1 103 ? -11.938 -14.968 28.209 1.00 86.19 103 ALA A O 1
ATOM 773 N N . ARG A 1 104 ? -14.103 -15.526 28.460 1.00 78.69 104 ARG A N 1
ATOM 774 C CA . ARG A 1 104 ? -14.084 -16.646 27.515 1.00 78.69 104 ARG A CA 1
ATOM 775 C C . ARG A 1 104 ? -14.643 -16.180 26.164 1.00 78.69 104 ARG A C 1
ATOM 777 O O . ARG A 1 104 ? -15.584 -15.386 26.183 1.00 78.69 104 ARG A O 1
ATOM 784 N N . PRO A 1 105 ? -14.047 -16.623 25.043 1.00 67.19 105 PRO A N 1
ATOM 785 C CA . PRO A 1 105 ? -14.490 -16.262 23.698 1.00 67.19 105 PRO A CA 1
ATOM 786 C C . PRO A 1 105 ? -15.861 -16.847 23.347 1.00 67.19 105 PRO A C 1
ATOM 788 O O . PRO A 1 105 ? -16.224 -17.904 23.918 1.00 67.19 105 PRO A O 1
#

Foldseek 3Di:
DDPPPVVVVVVVVVVVVVVVVVVVVVVVVVVVVVVVLDDPPDPPDPPVVNDDDDDPDPCVPVVVVVVVVVVQCQQCDKDAPDVVVPDIRDHVVVVVVCVVVVDDD

Secondary structure (DSSP, 8-state):
------HHHHHHHHHHHHHHHHHHHHHHHHHHHTTGGGPPPPTTS-GGGT--SPPPPS-HHHHHHHHHHHHHHHHH--EEEETTTTEEE--HHHHHHHHHTT---

pLDDT: mean 83.41, std 13.69, range [45.22, 96.88]

Sequence (105 aa):
MHDGIRVRSVVRIGLGGLVVLAAVVTAAMLLTSRWDGDHPPSASTPPAAWVKGPLLETEPQVDMARYLAGKRKLLDGYAWVDRARGIARVPLDVAMQALVQGARP

Organism: NCBI:txid1416804

Mean predicted aligned error: 14.79 Å

Solvent-accessible surface area (backbone atoms only — not comparable to full-atom values): 6566 Å² total; per-residue (Å²): 136,86,86,77,74,55,60,71,56,56,52,49,52,54,51,51,51,52,52,52,52,53,51,51,52,51,51,49,53,55,57,54,63,74,52,69,86,69,69,76,75,55,95,84,55,61,66,82,78,75,55,90,65,86,74,78,72,90,56,59,70,61,55,49,51,53,53,51,52,53,51,48,54,62,41,70,30,75,45,73,76,36,74,91,81,70,40,64,44,62,23,49,71,57,52,54,53,38,47,76,72,64,55,76,135

Radius of gyration: 39.07 Å; Cα contacts (8 Å, |Δi|>4): 35; chains: 1; bounding box: 89×31×104 Å